Protein AF-A0A9D5RDG5-F1 (afdb_monomer)

Radius of gyration: 28.71 Å; Cα contacts (8 Å, |Δi|>4): 269; chains: 1; bounding box: 75×96×74 Å

pLDDT: mean 81.1, std 15.43, range [40.91, 96.88]

Foldseek 3Di:
DPPVVVVVVVVVVVVVVVVVVVVVVPPPPPPPPQQDKKKKKWFADPVRHIDIWIWDAAPPDPLETETADAPPDDQLRIWMDIDRPVCNLKQKKKDAPQGIDRISNVYDADACAQEAERRRWIWIFIAHNVRHTPDIGTYGYHNYPPSSNHDYDDDPPPDDDDDPDDDDDDDDDD

Nearest PDB structures (foldseek):
  3hy8-assembly1_A-2  TM=3.485E-01  e=1.217E+00  Homo sapiens
  3mpz-assembly1_B  TM=5.626E-01  e=3.758E+00  Mycolicibacterium smegmatis MC2 155
  1ci0-assembly1_B  TM=3.368E-01  e=1.956E+00  Saccharomyces cerevisiae
  2ia1-assembly1_A  TM=3.581E-01  e=5.365E+00  Halalkalibacterium halodurans
  7bb9-assembly1_A  TM=3.221E-01  e=6.041E+00  Staphylococcus lugdunensis

Structure (mmCIF, N/CA/C/O backbone):
data_AF-A0A9D5RDG5-F1
#
_entry.id   AF-A0A9D5RDG5-F1
#
loop_
_atom_site.group_PDB
_atom_site.id
_atom_site.type_symbol
_atom_site.label_atom_id
_atom_site.label_alt_id
_atom_site.label_comp_id
_atom_site.label_asym_id
_atom_site.label_entity_id
_atom_site.label_seq_id
_atom_site.pdbx_PDB_ins_code
_atom_site.Cartn_x
_atom_site.Cartn_y
_atom_site.Cartn_z
_atom_site.occupancy
_atom_site.B_iso_or_equiv
_atom_site.auth_seq_id
_atom_site.auth_comp_id
_atom_site.auth_asym_id
_atom_site.auth_atom_id
_atom_site.pdbx_PDB_model_num
ATOM 1 N N . MET A 1 1 ? 44.401 -58.368 -24.035 1.00 56.69 1 MET A N 1
ATOM 2 C CA . MET A 1 1 ? 42.974 -58.357 -23.647 1.00 56.69 1 MET A CA 1
ATOM 3 C C . MET A 1 1 ? 42.758 -57.203 -22.668 1.00 56.69 1 MET A C 1
ATOM 5 O O . MET A 1 1 ? 42.979 -57.417 -21.492 1.00 56.69 1 MET A O 1
ATOM 9 N N . ASN A 1 2 ? 42.512 -55.966 -23.146 1.00 58.84 2 ASN A N 1
ATOM 10 C CA . ASN A 1 2 ? 42.014 -54.855 -22.294 1.00 58.84 2 ASN A CA 1
ATOM 11 C C . ASN A 1 2 ? 41.693 -53.522 -23.008 1.00 58.84 2 ASN A C 1
ATOM 13 O O . ASN A 1 2 ? 41.041 -52.675 -22.411 1.00 58.84 2 ASN A O 1
ATOM 17 N N . GLN A 1 3 ? 42.086 -53.298 -24.270 1.00 55.91 3 GLN A N 1
ATOM 18 C CA . G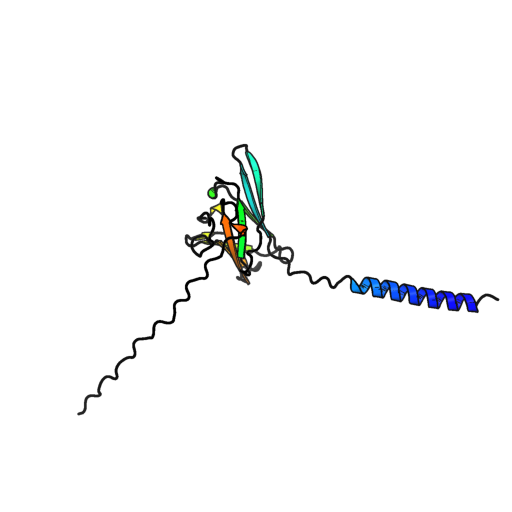LN A 1 3 ? 41.787 -52.012 -24.931 1.00 55.91 3 GLN A CA 1
ATOM 19 C C . GLN A 1 3 ? 40.322 -51.854 -25.370 1.00 55.91 3 GLN A C 1
ATOM 21 O O . GLN A 1 3 ? 39.776 -50.758 -25.281 1.00 55.91 3 GLN A O 1
ATOM 26 N N . LYS A 1 4 ? 39.665 -52.943 -25.791 1.00 62.00 4 LYS A N 1
ATOM 27 C CA . LYS A 1 4 ? 38.284 -52.899 -26.302 1.00 62.00 4 LYS A CA 1
ATOM 28 C C . LYS A 1 4 ? 37.266 -52.556 -25.205 1.00 62.00 4 LYS A C 1
ATOM 30 O O . LYS A 1 4 ? 36.460 -51.651 -25.385 1.00 62.00 4 LYS A O 1
ATOM 35 N N . HIS A 1 5 ? 37.403 -53.172 -24.028 1.00 59.25 5 HIS A N 1
ATOM 36 C CA . HIS A 1 5 ? 36.581 -52.841 -22.860 1.00 59.25 5 HIS A CA 1
ATOM 37 C C . HIS A 1 5 ? 36.779 -51.391 -22.408 1.00 59.25 5 HIS A C 1
ATOM 39 O O . HIS A 1 5 ? 35.815 -50.709 -22.079 1.00 59.25 5 HIS A O 1
ATOM 45 N N . HIS A 1 6 ? 38.006 -50.869 -22.470 1.00 62.38 6 HIS A N 1
ATOM 46 C CA . HIS A 1 6 ? 38.284 -49.490 -22.072 1.00 62.38 6 HIS A CA 1
ATOM 47 C C . HIS A 1 6 ? 37.595 -48.455 -22.982 1.00 62.38 6 HIS A C 1
ATOM 49 O O . HIS A 1 6 ? 37.216 -47.375 -22.529 1.00 62.38 6 HIS A O 1
ATOM 55 N N . GLN A 1 7 ? 37.397 -48.788 -24.260 1.00 70.12 7 GLN A N 1
ATOM 56 C CA . GLN A 1 7 ? 36.715 -47.925 -25.223 1.00 70.12 7 GLN A CA 1
ATOM 57 C C . GLN A 1 7 ? 35.185 -47.973 -25.070 1.00 70.12 7 GLN A C 1
ATOM 59 O O . GLN A 1 7 ? 34.526 -46.940 -25.191 1.00 70.12 7 GLN A O 1
ATOM 64 N N . GLU A 1 8 ? 34.629 -49.143 -24.748 1.00 72.81 8 GLU A N 1
ATOM 65 C CA . GLU A 1 8 ? 33.198 -49.321 -24.460 1.00 72.81 8 GLU A CA 1
ATOM 66 C C . GLU A 1 8 ? 32.790 -48.599 -23.167 1.00 72.81 8 GLU A C 1
ATOM 68 O O . GLU A 1 8 ? 31.807 -47.856 -23.173 1.00 72.81 8 GLU A O 1
ATOM 73 N N . TYR A 1 9 ? 33.604 -48.687 -22.107 1.00 72.81 9 TYR A N 1
ATOM 74 C CA . TYR A 1 9 ? 33.375 -47.955 -20.854 1.00 72.81 9 TYR A CA 1
ATOM 75 C C . TYR A 1 9 ? 33.375 -46.433 -21.044 1.00 72.81 9 TYR A C 1
ATOM 77 O O . TYR A 1 9 ? 32.523 -45.746 -20.487 1.00 72.81 9 TYR A O 1
ATOM 85 N N . ARG A 1 10 ? 34.282 -45.887 -21.866 1.00 76.62 10 ARG A N 1
ATOM 86 C CA . ARG A 1 10 ? 34.334 -44.437 -22.135 1.00 76.62 10 ARG A CA 1
ATOM 87 C C . ARG A 1 10 ? 33.104 -43.930 -22.885 1.00 76.62 10 ARG A C 1
ATOM 89 O O . ARG A 1 10 ? 32.642 -42.831 -22.602 1.00 76.62 10 ARG A O 1
ATOM 96 N N . ARG A 1 11 ? 32.557 -44.724 -23.813 1.00 75.62 11 ARG A N 1
ATOM 97 C CA . ARG A 1 11 ? 31.329 -44.368 -24.545 1.00 75.62 11 ARG A CA 1
ATOM 98 C C . ARG A 1 11 ? 30.105 -44.375 -23.636 1.00 75.62 11 ARG A C 1
ATOM 100 O O . ARG A 1 11 ? 29.302 -43.453 -23.706 1.00 75.62 11 ARG A O 1
ATOM 107 N N . LEU A 1 12 ? 30.003 -45.375 -22.761 1.00 78.00 12 LEU A N 1
ATOM 108 C CA . LEU A 1 12 ? 28.916 -45.484 -21.787 1.00 78.00 12 LEU A CA 1
ATOM 109 C C . LEU A 1 12 ? 28.966 -44.344 -20.761 1.00 78.00 12 LEU A C 1
ATOM 111 O O . LEU A 1 12 ? 27.940 -43.738 -20.471 1.00 78.00 12 LEU A O 1
ATOM 115 N N . LEU A 1 13 ? 30.165 -43.992 -20.289 1.00 75.88 13 LEU A N 1
ATOM 116 C CA . LEU A 1 13 ? 30.362 -42.884 -19.355 1.00 75.88 13 LEU A CA 1
ATOM 117 C C . LEU A 1 13 ? 30.047 -41.526 -19.999 1.00 75.88 13 LEU A C 1
ATOM 119 O O . LEU A 1 13 ? 29.386 -40.703 -19.378 1.00 75.88 13 LEU A O 1
ATOM 123 N N . ALA A 1 14 ? 30.449 -41.309 -21.256 1.00 78.69 14 ALA A N 1
ATOM 124 C CA . ALA A 1 14 ? 30.121 -40.087 -21.992 1.00 78.69 14 ALA A CA 1
ATOM 125 C C . ALA A 1 14 ? 28.613 -39.955 -22.263 1.00 78.69 14 ALA A C 1
ATOM 127 O O . ALA A 1 14 ? 28.060 -38.871 -22.103 1.00 78.69 14 ALA A O 1
ATOM 128 N N . ALA A 1 15 ? 27.936 -41.051 -22.620 1.00 79.25 15 ALA A N 1
ATOM 129 C CA . ALA A 1 15 ? 26.488 -41.059 -22.817 1.00 79.25 15 ALA A CA 1
ATOM 130 C C . ALA A 1 15 ? 25.730 -40.792 -21.506 1.00 79.25 15 ALA A C 1
ATOM 132 O O . ALA A 1 15 ? 24.760 -40.040 -21.497 1.00 79.25 15 ALA A O 1
ATOM 133 N N . MET A 1 16 ? 26.202 -41.355 -20.390 1.00 79.81 16 MET A N 1
ATOM 134 C CA . MET A 1 16 ? 25.615 -41.124 -19.071 1.00 79.81 16 MET A CA 1
ATOM 135 C C . MET A 1 16 ? 25.852 -39.683 -18.597 1.00 79.81 16 MET A C 1
ATOM 137 O O . MET A 1 16 ? 24.931 -39.055 -18.089 1.00 79.81 16 MET A O 1
ATOM 141 N N . LEU A 1 17 ? 27.041 -39.119 -18.838 1.00 78.81 17 LEU A N 1
ATOM 142 C CA . LEU A 1 17 ? 27.342 -37.722 -18.517 1.00 78.81 17 LEU A CA 1
ATOM 143 C C . LEU A 1 17 ? 26.509 -36.754 -19.370 1.00 78.81 17 LEU A C 1
ATOM 145 O O . LEU A 1 17 ? 25.994 -35.772 -18.848 1.00 78.81 17 LEU A O 1
ATOM 149 N N . ALA A 1 18 ? 26.311 -37.062 -20.656 1.00 77.69 18 ALA A N 1
ATOM 150 C CA . ALA A 1 18 ? 25.425 -36.300 -21.531 1.00 77.69 18 ALA A CA 1
ATOM 151 C C . ALA A 1 18 ? 23.961 -36.385 -21.074 1.00 77.69 18 ALA A C 1
ATOM 153 O O . ALA A 1 18 ? 23.283 -35.366 -21.060 1.00 77.69 18 ALA A O 1
ATOM 154 N N . ALA A 1 19 ? 23.490 -37.559 -20.642 1.00 70.25 19 ALA A N 1
ATOM 155 C CA . ALA A 1 19 ? 22.142 -37.733 -20.104 1.00 70.25 19 ALA A CA 1
ATOM 156 C C . ALA A 1 19 ? 21.939 -36.988 -18.772 1.00 70.25 19 ALA A C 1
ATOM 158 O O . ALA A 1 19 ? 20.901 -36.365 -18.580 1.00 70.25 19 ALA A O 1
ATOM 159 N N . VAL A 1 20 ? 22.939 -36.984 -17.882 1.00 70.19 20 VAL A N 1
ATOM 160 C CA . VAL A 1 20 ? 22.912 -36.197 -16.634 1.00 70.19 20 VAL A CA 1
ATOM 161 C C . VAL A 1 20 ? 22.916 -34.695 -16.932 1.00 70.19 20 VAL A C 1
ATOM 163 O O . VAL A 1 20 ? 22.133 -33.963 -16.335 1.00 70.19 20 VAL A O 1
ATOM 166 N N . MET A 1 21 ? 23.724 -34.235 -17.892 1.00 67.94 21 MET A N 1
ATOM 167 C CA . MET A 1 21 ? 23.718 -32.836 -18.341 1.00 67.94 21 MET A CA 1
ATOM 168 C C . MET A 1 21 ? 22.363 -32.440 -18.958 1.00 67.94 21 MET A C 1
ATOM 170 O O . MET A 1 21 ? 21.855 -31.357 -18.679 1.00 67.94 21 MET A O 1
ATOM 174 N N . LEU A 1 22 ? 21.736 -33.327 -19.740 1.00 62.66 22 LEU A N 1
ATOM 175 C CA . LEU A 1 22 ? 20.406 -33.106 -20.326 1.00 62.66 22 LEU A CA 1
ATOM 176 C C . LEU A 1 22 ? 19.303 -33.052 -19.262 1.00 62.66 22 LEU A C 1
ATOM 178 O O . LEU A 1 22 ? 18.418 -32.206 -19.346 1.00 62.66 22 LEU A O 1
ATOM 182 N N . LEU A 1 23 ? 19.387 -33.900 -18.234 1.00 57.88 23 LEU A N 1
ATOM 183 C CA . LEU A 1 23 ? 18.467 -33.875 -17.093 1.00 57.88 23 LEU A CA 1
ATOM 184 C C . LEU A 1 23 ? 18.637 -32.604 -16.245 1.00 57.88 23 LEU A C 1
ATOM 186 O O . LEU A 1 23 ? 17.643 -32.057 -15.778 1.00 57.88 23 LEU A O 1
ATOM 190 N N . PHE A 1 24 ? 19.861 -32.080 -16.112 1.00 55.16 24 PHE A N 1
ATOM 191 C CA . PHE A 1 24 ? 20.116 -30.793 -15.448 1.00 55.16 24 PHE A CA 1
ATOM 192 C C . PHE A 1 24 ? 19.662 -29.574 -16.264 1.00 55.16 24 PHE A C 1
ATOM 194 O O . PHE A 1 24 ? 19.377 -28.528 -15.689 1.00 55.16 24 PHE A O 1
ATOM 201 N N . SER A 1 25 ? 19.545 -29.701 -17.587 1.00 52.78 25 SER A N 1
ATOM 202 C CA . SER A 1 25 ? 19.112 -28.602 -18.465 1.00 52.78 25 SER A CA 1
ATOM 203 C C . SER A 1 25 ? 17.597 -28.349 -18.414 1.00 52.78 25 SER A C 1
ATOM 205 O O . SER A 1 25 ? 17.131 -27.327 -18.904 1.00 52.78 25 SER A O 1
ATOM 207 N N . CYS A 1 26 ? 16.816 -29.271 -17.838 1.00 45.66 26 CYS A N 1
ATOM 208 C CA . CYS A 1 26 ? 15.350 -29.216 -17.842 1.00 45.66 26 CYS A CA 1
ATOM 209 C C . CYS A 1 26 ? 14.745 -28.630 -16.547 1.00 45.66 26 CYS A C 1
ATOM 211 O O . CYS A 1 26 ? 13.531 -28.509 -16.440 1.00 45.66 26 CYS A O 1
ATOM 213 N N . ALA A 1 27 ? 15.572 -28.228 -15.573 1.00 48.94 27 ALA A N 1
ATOM 214 C CA . ALA A 1 27 ? 15.105 -27.616 -14.322 1.00 48.94 27 ALA A CA 1
ATOM 215 C C . ALA A 1 27 ? 14.978 -26.077 -14.376 1.00 48.94 27 ALA A C 1
ATOM 217 O O . ALA A 1 27 ? 14.457 -25.482 -13.441 1.00 48.94 27 ALA A O 1
ATOM 218 N N . ALA A 1 28 ? 15.420 -25.425 -15.457 1.00 46.69 28 ALA A N 1
ATOM 219 C CA . ALA A 1 28 ? 15.433 -23.961 -15.585 1.00 46.69 28 ALA A CA 1
ATOM 220 C C . ALA A 1 28 ? 14.224 -23.397 -16.360 1.00 46.69 28 ALA A C 1
ATOM 222 O O . ALA A 1 28 ? 14.334 -22.387 -17.045 1.00 46.69 28 ALA A O 1
ATOM 223 N N . ALA A 1 29 ? 13.080 -24.077 -16.290 1.00 42.41 29 ALA A N 1
ATOM 224 C CA . ALA A 1 29 ? 11.820 -23.6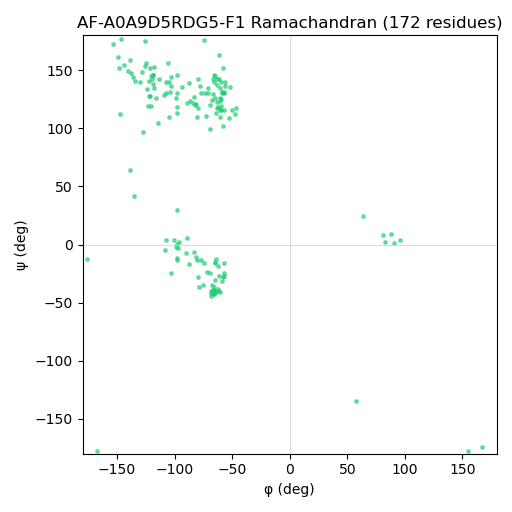01 -16.856 1.00 42.41 29 ALA A CA 1
ATOM 225 C C . ALA A 1 29 ? 10.664 -23.813 -15.867 1.00 42.41 29 ALA A C 1
ATOM 227 O O . ALA A 1 29 ? 9.572 -24.233 -16.238 1.00 42.41 29 ALA A O 1
ATOM 228 N N . LEU A 1 30 ? 10.899 -23.537 -14.582 1.00 42.34 30 LEU A N 1
ATOM 229 C CA . LEU A 1 30 ? 9.832 -22.931 -13.796 1.00 42.34 30 LEU A CA 1
ATOM 230 C C . LEU A 1 30 ? 9.765 -21.501 -14.310 1.00 42.34 30 LEU A C 1
ATOM 232 O O . LEU A 1 30 ? 10.730 -20.761 -14.152 1.00 42.34 30 LEU A O 1
ATOM 236 N N . ALA A 1 31 ? 8.688 -21.170 -15.018 1.00 42.72 31 ALA A N 1
ATOM 237 C CA . ALA A 1 31 ? 8.363 -19.789 -15.313 1.00 42.72 31 ALA A CA 1
ATOM 238 C C . ALA A 1 31 ? 8.491 -19.013 -13.995 1.00 42.72 31 ALA A C 1
ATOM 240 O O . ALA A 1 31 ? 7.762 -19.306 -13.047 1.00 42.72 31 ALA A O 1
ATOM 241 N N . GLU A 1 32 ? 9.479 -18.121 -13.907 1.00 40.91 32 GLU A N 1
ATOM 242 C CA . GLU A 1 32 ? 9.470 -17.069 -12.903 1.00 40.91 32 GLU A CA 1
ATOM 243 C C . GLU A 1 32 ? 8.171 -16.313 -13.156 1.00 40.91 32 GLU A C 1
ATOM 245 O O . GLU A 1 32 ? 8.045 -15.584 -14.139 1.00 40.91 32 GLU A O 1
ATOM 250 N N . ASP A 1 33 ? 7.169 -16.588 -12.323 1.00 48.84 33 ASP A N 1
ATOM 251 C CA . ASP A 1 33 ? 6.054 -15.677 -12.122 1.00 48.84 33 ASP A CA 1
ATOM 252 C C . ASP A 1 33 ? 6.703 -14.301 -11.930 1.00 48.84 33 ASP A C 1
ATOM 254 O O . ASP A 1 33 ? 7.579 -14.204 -11.056 1.00 48.84 33 ASP A O 1
ATOM 258 N N . PRO A 1 34 ? 6.449 -13.304 -12.805 1.00 54.16 34 PRO A N 1
ATOM 259 C CA . PRO A 1 34 ? 7.128 -12.019 -12.716 1.00 54.16 34 PRO A CA 1
ATOM 260 C C . PRO A 1 34 ? 6.999 -11.554 -11.276 1.00 54.16 34 PRO A C 1
ATOM 262 O O . PRO A 1 34 ? 5.882 -11.411 -10.785 1.00 54.16 34 PRO A O 1
ATOM 265 N N . ALA A 1 35 ? 8.136 -1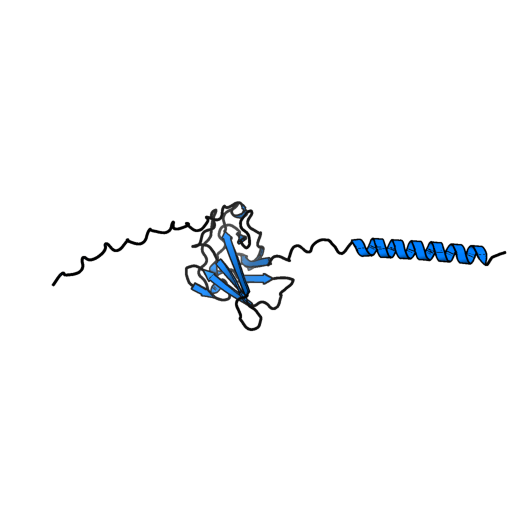1.439 -10.580 1.00 67.81 35 ALA A N 1
ATOM 266 C CA . ALA A 1 35 ? 8.140 -11.252 -9.138 1.00 67.81 35 ALA A CA 1
ATOM 267 C C . ALA A 1 35 ? 7.236 -10.063 -8.815 1.00 67.81 35 ALA A C 1
ATOM 269 O O . ALA A 1 35 ? 7.571 -8.943 -9.182 1.00 67.81 35 ALA A O 1
ATOM 270 N N . LEU A 1 36 ? 6.067 -10.303 -8.221 1.00 77.31 36 LEU A N 1
ATOM 271 C CA . LEU A 1 36 ? 5.126 -9.231 -7.918 1.00 77.31 36 LEU A CA 1
ATOM 272 C C . LEU A 1 36 ? 5.768 -8.298 -6.880 1.00 77.31 36 LEU A C 1
ATOM 274 O O . LEU A 1 36 ? 6.506 -8.785 -6.012 1.00 77.31 36 LEU A O 1
ATOM 278 N N . PRO A 1 37 ? 5.511 -6.980 -6.934 1.00 86.44 37 PRO A N 1
ATOM 279 C CA . PRO A 1 37 ? 5.968 -6.084 -5.884 1.00 86.44 37 PRO A CA 1
ATOM 280 C C . PRO A 1 37 ? 5.405 -6.552 -4.536 1.00 86.44 37 PRO A C 1
ATOM 282 O O . PRO A 1 37 ? 4.211 -6.816 -4.394 1.00 86.44 37 PRO A O 1
ATOM 285 N N . GLN A 1 38 ? 6.280 -6.670 -3.539 1.00 89.62 38 GLN A N 1
ATOM 286 C CA . GLN A 1 38 ? 5.893 -6.921 -2.157 1.00 89.62 38 GLN A CA 1
ATOM 287 C C . GLN A 1 38 ? 5.887 -5.597 -1.407 1.00 89.62 38 GLN A C 1
ATOM 289 O O . GLN A 1 38 ? 6.924 -4.949 -1.259 1.00 89.62 38 GLN A O 1
ATOM 294 N N . VAL A 1 39 ? 4.720 -5.205 -0.907 1.00 93.94 39 VAL A N 1
ATOM 295 C CA . VAL A 1 39 ? 4.575 -4.039 -0.040 1.00 93.94 39 VAL A CA 1
ATOM 296 C C . VAL A 1 39 ? 4.531 -4.517 1.403 1.00 93.94 39 VAL A C 1
ATOM 298 O O . VAL A 1 39 ? 3.726 -5.375 1.761 1.00 93.94 39 VAL A O 1
ATOM 301 N N . THR A 1 40 ? 5.397 -3.963 2.244 1.00 95.31 40 THR A N 1
ATOM 302 C CA . THR A 1 40 ? 5.394 -4.198 3.688 1.00 95.31 40 THR A CA 1
ATOM 303 C C . THR A 1 40 ? 5.095 -2.895 4.401 1.00 95.31 40 THR A C 1
ATOM 305 O O . THR A 1 40 ? 5.788 -1.895 4.206 1.00 95.31 40 THR A O 1
ATOM 308 N N . VAL A 1 41 ? 4.086 -2.924 5.262 1.00 95.88 41 VAL A N 1
ATOM 309 C CA . VAL A 1 41 ? 3.775 -1.842 6.191 1.00 95.88 41 VAL A CA 1
ATOM 310 C C . VAL A 1 41 ? 4.255 -2.248 7.575 1.00 95.88 41 VAL A C 1
ATOM 312 O O . VAL A 1 41 ? 4.060 -3.385 8.001 1.00 95.88 41 VAL A O 1
ATOM 315 N N . SER A 1 42 ? 4.888 -1.317 8.275 1.00 95.62 42 SER A N 1
ATOM 316 C CA . SER A 1 42 ? 5.400 -1.504 9.628 1.00 95.62 42 SER A CA 1
ATOM 317 C C . SER A 1 42 ? 4.915 -0.392 10.547 1.00 95.62 42 SER A C 1
ATOM 319 O O . SER A 1 42 ? 4.690 0.734 10.103 1.00 95.62 42 SER A O 1
ATOM 321 N N . TRP A 1 43 ? 4.736 -0.719 11.821 1.00 94.50 43 TRP A N 1
ATOM 322 C CA . TRP A 1 43 ? 4.347 0.230 12.860 1.00 94.50 43 TRP A CA 1
ATOM 323 C C . TRP A 1 43 ? 4.852 -0.242 14.220 1.00 94.50 43 TRP A C 1
ATOM 325 O O . TRP A 1 43 ? 5.362 -1.353 14.360 1.00 94.50 43 TRP A O 1
ATOM 335 N N . THR A 1 44 ? 4.693 0.603 15.230 1.00 93.12 44 THR A N 1
ATOM 336 C CA . THR A 1 44 ? 4.969 0.253 16.624 1.00 93.12 44 THR A CA 1
ATOM 337 C C . THR A 1 44 ? 3.643 0.164 17.368 1.00 93.12 44 THR A C 1
ATOM 339 O O . THR A 1 44 ? 2.825 1.078 17.273 1.00 93.12 44 THR A O 1
ATOM 342 N N . ASP A 1 45 ? 3.398 -0.934 18.081 1.00 89.62 45 ASP A N 1
ATOM 343 C CA . ASP A 1 45 ? 2.181 -1.084 18.882 1.00 89.62 45 ASP A CA 1
ATOM 344 C C . ASP A 1 45 ? 2.209 -0.235 20.170 1.00 89.62 45 ASP A C 1
ATOM 346 O O . ASP A 1 45 ? 3.196 0.428 20.498 1.00 89.62 45 ASP A O 1
ATOM 350 N N . GLY A 1 46 ? 1.103 -0.249 20.922 1.00 86.38 46 GLY A N 1
ATOM 351 C CA . GLY A 1 46 ? 0.973 0.516 22.167 1.00 86.38 46 GLY A CA 1
ATOM 352 C C . GLY A 1 46 ? 1.936 0.097 23.287 1.00 86.38 46 GLY A C 1
ATOM 353 O O . GLY A 1 46 ? 2.069 0.824 24.270 1.00 86.38 46 GLY A O 1
ATOM 354 N N . GLU A 1 47 ? 2.615 -1.044 23.151 1.00 91.44 47 GLU A N 1
ATOM 355 C CA . GLU A 1 47 ? 3.629 -1.536 24.088 1.00 91.44 47 GLU A CA 1
ATOM 356 C C . GLU A 1 47 ? 5.057 -1.188 23.637 1.00 91.44 47 GLU A C 1
ATOM 358 O O . GLU A 1 47 ? 6.018 -1.440 24.367 1.00 91.44 47 GLU A O 1
ATOM 363 N N . GLY A 1 48 ? 5.212 -0.565 22.464 1.00 89.94 48 GLY A N 1
ATOM 364 C CA . GLY A 1 48 ? 6.509 -0.209 21.901 1.00 89.94 48 GLY A CA 1
ATOM 365 C C . GLY A 1 48 ? 7.142 -1.312 21.050 1.00 89.94 48 GLY A C 1
ATOM 366 O O . GLY A 1 48 ? 8.307 -1.170 20.672 1.00 89.94 48 GLY A O 1
ATOM 367 N N . ASN A 1 49 ? 6.427 -2.400 20.741 1.00 92.94 49 ASN A N 1
ATOM 368 C CA . ASN A 1 49 ? 6.975 -3.483 19.929 1.00 92.94 49 ASN A CA 1
ATOM 369 C C . ASN A 1 49 ? 6.766 -3.209 18.431 1.00 92.94 49 ASN A C 1
ATOM 371 O O . ASN A 1 49 ? 5.688 -2.759 18.031 1.00 92.94 49 ASN A O 1
ATOM 375 N N . PRO A 1 50 ? 7.766 -3.507 17.584 1.00 94.19 50 PRO A N 1
ATOM 376 C CA . PRO A 1 50 ? 7.617 -3.389 16.143 1.00 94.19 50 PRO A CA 1
ATOM 377 C C . PRO A 1 50 ? 6.695 -4.487 15.605 1.00 94.19 50 PRO A C 1
ATOM 379 O O . PRO A 1 50 ? 6.851 -5.667 15.919 1.00 94.19 50 PRO A O 1
ATOM 382 N N . GLN A 1 51 ? 5.773 -4.084 14.743 1.00 95.81 51 GLN A N 1
ATOM 383 C CA . GLN A 1 51 ? 4.811 -4.928 14.050 1.00 95.81 51 GLN A CA 1
ATOM 384 C C . GLN A 1 51 ? 4.928 -4.708 12.539 1.00 95.81 51 GLN A C 1
ATOM 386 O O . GLN A 1 51 ? 5.406 -3.665 12.082 1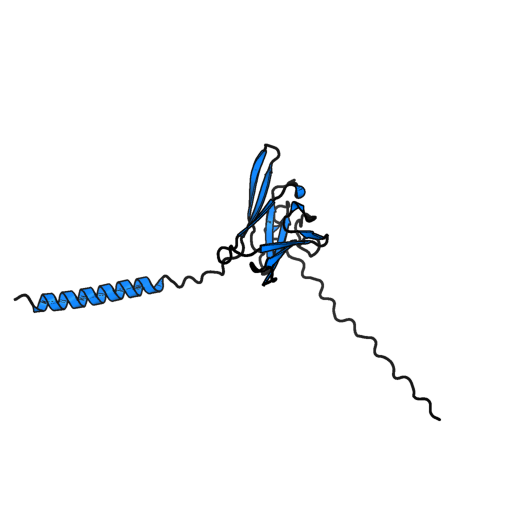.00 95.81 51 GLN A O 1
ATOM 391 N N . TYR A 1 52 ? 4.501 -5.698 11.758 1.00 94.88 52 TYR A N 1
ATOM 392 C CA . TYR A 1 52 ? 4.520 -5.627 10.302 1.00 94.88 52 TYR A CA 1
ATOM 393 C C . TYR A 1 52 ? 3.367 -6.412 9.677 1.00 94.88 52 TYR A C 1
ATOM 395 O O . TYR A 1 52 ? 2.895 -7.407 10.227 1.00 94.88 52 TYR A O 1
ATOM 403 N N . ALA A 1 53 ? 2.946 -5.968 8.499 1.00 94.00 53 ALA A N 1
ATOM 404 C CA . ALA A 1 53 ? 1.984 -6.636 7.637 1.00 94.00 53 ALA A CA 1
ATOM 405 C C . ALA A 1 53 ? 2.465 -6.552 6.185 1.00 94.00 53 ALA A C 1
ATOM 407 O O . ALA A 1 53 ? 3.113 -5.582 5.789 1.00 94.00 53 ALA A O 1
ATOM 408 N N . VAL A 1 54 ? 2.161 -7.580 5.398 1.00 92.62 54 VAL A N 1
ATOM 409 C CA . VAL A 1 54 ? 2.624 -7.718 4.012 1.00 92.62 54 VAL A CA 1
ATOM 410 C C . VAL A 1 54 ? 1.419 -7.763 3.082 1.00 92.62 54 VAL A C 1
ATOM 412 O O . VAL A 1 54 ? 0.372 -8.301 3.443 1.00 92.62 54 VAL A O 1
ATOM 415 N N . SER A 1 55 ? 1.572 -7.198 1.889 1.00 92.62 55 SER A N 1
ATOM 416 C CA . SER A 1 55 ? 0.539 -7.177 0.861 1.00 92.62 55 SER A CA 1
ATOM 417 C C . SER A 1 55 ? 0.205 -8.560 0.323 1.00 92.62 55 SER A C 1
ATOM 419 O O . SER A 1 55 ? 1.100 -9.348 0.014 1.00 92.62 55 SER A O 1
ATOM 421 N N . ALA A 1 56 ? -1.082 -8.795 0.098 1.00 89.56 56 ALA A N 1
ATOM 422 C CA . ALA A 1 56 ? -1.608 -9.906 -0.679 1.00 89.56 56 ALA A CA 1
ATOM 423 C C . ALA A 1 56 ? -2.274 -9.376 -1.963 1.00 89.56 56 ALA A C 1
ATOM 425 O O . ALA A 1 56 ? -2.914 -8.324 -1.918 1.00 89.56 56 ALA A O 1
ATOM 426 N N . PRO A 1 57 ? -2.142 -10.069 -3.107 1.00 88.31 57 PRO A N 1
ATOM 427 C CA . PRO A 1 57 ? -2.836 -9.681 -4.332 1.00 88.31 57 PRO A CA 1
ATOM 428 C C . PRO A 1 57 ? -4.354 -9.823 -4.167 1.00 88.31 57 PRO A C 1
ATOM 430 O O . PRO A 1 57 ? -4.829 -10.747 -3.503 1.00 88.31 57 PRO A O 1
ATOM 433 N N . VAL A 1 58 ? -5.118 -8.938 -4.807 1.00 86.31 58 VAL A N 1
ATOM 434 C CA . VAL A 1 58 ? -6.583 -9.023 -4.813 1.00 86.31 58 VAL A CA 1
ATOM 435 C C . VAL A 1 58 ? -7.051 -10.001 -5.889 1.00 86.31 58 VAL A C 1
ATOM 437 O O . VAL A 1 58 ? -6.707 -9.883 -7.066 1.00 86.31 58 VAL A O 1
ATOM 440 N N . ALA A 1 59 ? -7.876 -10.972 -5.500 1.00 81.69 59 ALA A N 1
ATOM 441 C CA . ALA A 1 59 ? -8.439 -11.928 -6.443 1.00 81.69 59 ALA A CA 1
ATOM 442 C C . ALA A 1 59 ? -9.346 -11.222 -7.468 1.00 81.69 59 ALA A C 1
ATOM 444 O O . ALA A 1 59 ? -10.327 -10.578 -7.105 1.00 81.69 59 ALA A O 1
ATOM 445 N N . GLY A 1 60 ? -9.036 -11.372 -8.758 1.00 80.62 60 GLY A N 1
ATOM 446 C CA . GLY A 1 60 ? -9.838 -10.811 -9.852 1.00 80.62 60 GLY A CA 1
ATOM 447 C C . GLY A 1 60 ? -9.565 -9.340 -10.188 1.00 80.62 60 GLY A C 1
ATOM 448 O O . GLY A 1 60 ? -10.207 -8.827 -11.101 1.00 80.62 60 GLY A O 1
ATOM 449 N N . ALA A 1 61 ? -8.612 -8.684 -9.516 1.00 82.94 61 ALA A N 1
ATOM 450 C CA . ALA A 1 61 ? -8.179 -7.319 -9.820 1.00 82.94 61 ALA A CA 1
ATOM 451 C C . ALA A 1 61 ? -6.651 -7.273 -9.986 1.00 82.94 61 ALA A C 1
ATOM 453 O O . ALA A 1 61 ? -5.898 -7.221 -9.013 1.00 82.94 61 ALA A O 1
ATOM 454 N N . GLU A 1 62 ? -6.188 -7.331 -11.237 1.00 85.69 62 GLU A N 1
ATOM 455 C CA . GLU A 1 62 ? -4.761 -7.260 -11.564 1.00 85.69 62 GLU A CA 1
ATOM 456 C C . GLU A 1 62 ? -4.160 -5.920 -11.115 1.00 85.69 62 GLU A C 1
ATOM 458 O O . GLU A 1 62 ? -4.815 -4.879 -11.171 1.00 85.69 62 GLU A O 1
ATOM 463 N N . GLY A 1 63 ? -2.922 -5.952 -10.616 1.00 88.38 63 GLY A N 1
ATOM 464 C CA . GLY A 1 63 ? -2.252 -4.751 -10.112 1.00 88.38 63 GLY A CA 1
ATOM 465 C C . GLY A 1 63 ? -2.938 -4.130 -8.892 1.00 88.38 63 GLY A C 1
ATOM 466 O O . GLY A 1 63 ? -2.796 -2.933 -8.667 1.00 88.38 63 GLY A O 1
ATOM 467 N N . SER A 1 64 ? -3.699 -4.907 -8.118 1.00 90.94 64 SER A N 1
ATOM 468 C CA . SER A 1 64 ? -4.324 -4.453 -6.874 1.00 90.94 64 SER A CA 1
ATOM 469 C C . SER A 1 64 ? -3.889 -5.323 -5.701 1.00 90.94 64 SER A C 1
ATOM 471 O O . SER A 1 64 ? -3.813 -6.550 -5.818 1.00 90.94 64 SER A O 1
ATOM 473 N N . TYR A 1 65 ? -3.658 -4.696 -4.547 1.00 92.44 65 TYR A N 1
ATOM 474 C CA . TYR A 1 65 ? -3.161 -5.364 -3.346 1.00 92.44 65 TYR A CA 1
ATOM 475 C C . TYR A 1 65 ? -3.898 -4.928 -2.076 1.00 92.44 65 TYR A C 1
ATOM 477 O O . TYR A 1 65 ? -4.216 -3.752 -1.905 1.00 92.44 65 TYR A O 1
ATOM 485 N N . TRP A 1 66 ? -4.095 -5.873 -1.157 1.00 92.94 66 TRP A N 1
ATOM 486 C CA . TRP A 1 66 ? -4.613 -5.655 0.194 1.00 92.94 66 TRP A CA 1
ATOM 487 C C . TRP A 1 66 ? -3.508 -5.806 1.235 1.00 92.94 66 TRP A C 1
ATOM 489 O O . TRP A 1 66 ? -2.721 -6.749 1.173 1.00 92.94 66 TRP A O 1
ATOM 499 N N . ILE A 1 67 ? -3.500 -4.939 2.247 1.00 94.12 67 ILE A N 1
ATOM 500 C CA . ILE A 1 67 ? -2.807 -5.187 3.515 1.00 94.12 67 ILE A CA 1
ATOM 501 C C . ILE A 1 67 ? -3.841 -5.143 4.634 1.00 94.12 67 ILE A C 1
ATOM 503 O O . ILE A 1 67 ? -4.478 -4.115 4.876 1.00 94.12 67 ILE A O 1
ATOM 507 N N . LEU A 1 68 ? -3.972 -6.271 5.329 1.00 94.25 68 LEU A N 1
ATOM 508 C CA . LEU A 1 68 ? -4.800 -6.388 6.519 1.00 94.25 68 LEU A CA 1
ATOM 509 C C . LEU A 1 68 ? -3.972 -6.041 7.761 1.00 94.25 68 LEU A C 1
ATOM 511 O O . LEU A 1 68 ? -2.954 -6.673 8.049 1.00 94.25 68 LEU A O 1
ATOM 515 N N . LEU A 1 69 ? -4.433 -5.042 8.501 1.00 94.00 69 LEU A N 1
ATOM 516 C CA . LEU A 1 69 ? -3.861 -4.566 9.752 1.00 94.00 69 LEU A CA 1
ATOM 517 C C . LEU A 1 69 ? -4.744 -5.011 10.931 1.00 94.00 69 LEU A C 1
ATOM 519 O O . LEU A 1 69 ? -5.943 -5.243 10.760 1.00 94.00 69 LEU A O 1
ATOM 523 N N . PRO A 1 70 ? -4.194 -5.118 12.151 1.00 92.56 70 PRO A N 1
ATOM 524 C CA . PRO A 1 70 ? -5.010 -5.334 13.339 1.00 92.56 70 PRO A CA 1
ATOM 525 C C . PRO A 1 70 ? -6.058 -4.233 13.555 1.00 92.56 70 PRO A C 1
ATOM 527 O O . PRO A 1 70 ? -5.863 -3.070 13.199 1.00 92.56 70 PRO A O 1
ATOM 530 N N . ALA A 1 71 ? -7.169 -4.600 14.196 1.00 90.56 71 ALA A N 1
ATOM 531 C CA . ALA A 1 71 ? -8.209 -3.652 14.579 1.00 90.56 71 ALA A CA 1
ATOM 532 C C . ALA A 1 71 ? -7.642 -2.536 15.474 1.00 90.56 71 ALA A C 1
ATOM 534 O O . ALA A 1 71 ? -6.975 -2.810 16.472 1.00 90.56 71 ALA A O 1
ATOM 535 N N . GLY A 1 72 ? -7.947 -1.281 15.135 1.00 86.94 72 GLY A N 1
ATOM 536 C CA . GLY A 1 72 ? -7.511 -0.113 15.905 1.00 86.94 72 GLY A CA 1
ATOM 537 C C . GLY A 1 72 ? -6.079 0.353 15.630 1.00 86.94 72 GLY A C 1
ATOM 538 O O . GLY A 1 72 ? -5.602 1.232 16.345 1.00 86.94 72 GLY A O 1
ATOM 539 N N . THR A 1 73 ? -5.398 -0.195 14.618 1.00 92.06 73 THR A N 1
ATOM 540 C CA . THR A 1 73 ? -4.118 0.352 14.149 1.00 92.06 73 THR A CA 1
ATOM 541 C C . THR A 1 73 ? -4.282 1.803 13.694 1.00 92.06 73 THR A C 1
ATOM 543 O O . THR A 1 73 ? -5.167 2.119 12.900 1.00 92.06 73 THR A O 1
ATOM 546 N N . ASP A 1 74 ? -3.409 2.683 14.184 1.00 90.62 74 ASP A N 1
ATOM 547 C CA . ASP A 1 74 ? -3.347 4.083 13.768 1.00 90.62 74 ASP A CA 1
ATOM 548 C C . ASP A 1 74 ? -2.597 4.209 12.438 1.00 90.62 74 ASP A C 1
ATOM 550 O O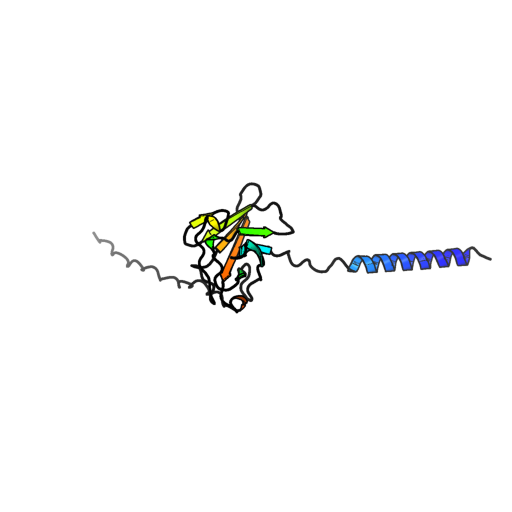 . ASP A 1 74 ? -1.407 3.902 12.343 1.00 90.62 74 ASP A O 1
ATOM 554 N N . PHE A 1 75 ? -3.299 4.680 11.409 1.00 91.25 75 PHE A N 1
ATOM 555 C CA . PHE A 1 75 ? -2.752 4.794 10.059 1.00 91.25 75 PHE A CA 1
ATOM 556 C C . PHE A 1 75 ? -1.681 5.882 9.951 1.00 91.25 75 PHE A C 1
ATOM 558 O O . PHE A 1 75 ? -0.798 5.793 9.100 1.00 91.25 75 PHE A O 1
ATOM 565 N N . SER A 1 76 ? -1.708 6.877 10.840 1.00 89.00 76 SER A N 1
ATOM 566 C CA . SER A 1 76 ? -0.716 7.955 10.861 1.00 89.00 76 SER A CA 1
ATOM 567 C C . SER A 1 76 ? 0.649 7.516 11.406 1.00 89.00 76 SER A C 1
ATOM 569 O O . SER A 1 76 ? 1.648 8.198 11.183 1.00 89.00 76 SER A O 1
ATOM 571 N N . ALA A 1 77 ? 0.705 6.366 12.086 1.00 88.94 77 ALA A N 1
ATOM 572 C CA . ALA A 1 77 ? 1.925 5.787 12.647 1.00 88.94 77 ALA A CA 1
ATOM 573 C C . ALA A 1 77 ? 2.575 4.729 11.735 1.00 88.94 77 ALA A C 1
ATOM 575 O O . ALA A 1 77 ? 3.566 4.103 12.121 1.00 88.94 77 ALA A O 1
ATOM 576 N N . LEU A 1 78 ? 2.008 4.498 10.549 1.00 94.38 78 LEU A N 1
ATOM 577 C CA . LEU A 1 78 ? 2.496 3.505 9.603 1.00 94.38 78 LEU A CA 1
ATOM 578 C C . LEU A 1 78 ? 3.694 4.037 8.814 1.00 94.38 78 LEU A C 1
ATOM 580 O O . LEU A 1 78 ? 3.713 5.184 8.374 1.00 94.38 78 LEU A O 1
ATOM 584 N N . SER A 1 79 ? 4.654 3.157 8.553 1.00 93.31 79 SER A N 1
ATOM 585 C CA . SER A 1 79 ? 5.692 3.353 7.542 1.00 93.31 79 SER A CA 1
ATOM 586 C C . SER A 1 79 ? 5.620 2.228 6.520 1.00 93.31 79 SER A C 1
ATOM 588 O O . SER A 1 79 ? 5.301 1.087 6.867 1.00 93.31 79 SER A O 1
ATOM 590 N N . MET A 1 80 ? 5.912 2.539 5.261 1.00 94.62 80 MET A N 1
ATOM 591 C CA . MET A 1 80 ? 5.810 1.590 4.160 1.00 94.62 80 MET A CA 1
ATOM 592 C C . MET A 1 80 ? 7.151 1.383 3.471 1.00 94.62 80 MET A C 1
ATOM 594 O O . MET A 1 80 ? 7.922 2.311 3.253 1.00 94.62 80 MET A O 1
ATOM 598 N N . SER A 1 81 ? 7.389 0.141 3.075 1.00 93.00 81 SER A N 1
ATOM 599 C CA . SER A 1 81 ? 8.500 -0.254 2.224 1.00 93.00 81 SER A CA 1
ATOM 600 C C . SER A 1 81 ? 7.971 -1.104 1.078 1.00 93.00 81 SER A C 1
ATOM 602 O O . SER A 1 81 ? 7.070 -1.923 1.261 1.00 93.00 81 SER A O 1
ATOM 604 N N . ILE A 1 82 ? 8.518 -0.890 -0.111 1.00 92.69 82 ILE A N 1
ATOM 605 C CA . ILE A 1 82 ? 8.144 -1.622 -1.316 1.00 92.69 82 ILE A CA 1
ATOM 606 C C . ILE A 1 82 ? 9.403 -2.302 -1.827 1.00 92.69 82 ILE A C 1
ATOM 608 O O . ILE A 1 82 ? 10.442 -1.661 -1.989 1.00 92.69 82 ILE A O 1
ATOM 612 N N . TYR A 1 83 ? 9.312 -3.605 -2.059 1.00 87.12 83 TYR A N 1
ATOM 613 C CA . TYR A 1 83 ? 10.395 -4.397 -2.609 1.00 87.12 83 TYR A CA 1
ATOM 614 C C . TYR A 1 83 ? 9.930 -5.098 -3.877 1.00 87.12 83 TYR A C 1
ATOM 616 O O . TYR A 1 83 ? 9.023 -5.930 -3.853 1.00 87.12 83 TYR A O 1
ATOM 624 N N . TRP A 1 84 ? 10.596 -4.785 -4.983 1.00 88.12 84 TRP A N 1
ATOM 625 C CA . TRP A 1 84 ? 10.420 -5.477 -6.248 1.00 88.12 84 TRP A CA 1
ATOM 626 C C . TRP A 1 84 ? 11.728 -6.187 -6.579 1.00 88.12 84 TRP A C 1
ATOM 628 O O . TRP A 1 84 ? 12.711 -5.549 -6.940 1.00 88.12 84 TRP A O 1
ATOM 638 N N . GLY A 1 85 ? 11.772 -7.512 -6.410 1.00 81.62 85 GLY A N 1
ATOM 639 C CA . GLY A 1 85 ? 13.033 -8.266 -6.443 1.00 81.62 85 GLY A CA 1
ATOM 640 C C . GLY A 1 85 ? 13.843 -8.128 -7.735 1.00 81.62 85 GLY A C 1
ATOM 641 O O . GLY A 1 85 ? 15.068 -8.204 -7.697 1.00 81.62 85 GLY A O 1
ATOM 642 N N . ILE A 1 86 ? 13.165 -7.878 -8.857 1.00 82.69 86 ILE A N 1
ATOM 643 C CA . ILE A 1 86 ? 13.784 -7.659 -10.170 1.00 82.69 86 ILE A CA 1
ATOM 644 C C . ILE A 1 86 ? 14.167 -6.194 -10.434 1.00 82.69 86 ILE A C 1
ATOM 646 O O . ILE A 1 86 ? 14.987 -5.951 -11.313 1.00 82.69 86 ILE A O 1
ATOM 650 N N . HIS A 1 87 ? 13.618 -5.251 -9.661 1.00 86.06 87 HIS A N 1
ATOM 651 C CA . HIS A 1 87 ? 13.815 -3.808 -9.821 1.00 86.06 87 HIS A CA 1
ATOM 652 C C . HIS A 1 87 ? 13.995 -3.092 -8.469 1.00 86.06 87 HIS A C 1
ATOM 654 O O . HIS A 1 87 ? 13.160 -2.274 -8.066 1.00 86.06 87 HIS A O 1
ATOM 660 N N . PRO A 1 88 ? 15.075 -3.391 -7.722 1.00 87.31 88 PRO A N 1
ATOM 661 C CA . PRO A 1 88 ? 15.376 -2.701 -6.467 1.00 87.31 88 PRO A CA 1
ATOM 662 C C . PRO A 1 88 ? 15.702 -1.208 -6.652 1.00 87.31 88 PRO A C 1
ATOM 664 O O . PRO A 1 88 ? 15.725 -0.467 -5.674 1.00 87.31 88 PRO A O 1
ATOM 667 N N . GLU A 1 89 ? 15.993 -0.772 -7.877 1.00 91.19 89 GLU A N 1
ATOM 668 C CA . GLU A 1 89 ? 16.343 0.603 -8.231 1.00 91.19 89 GLU A CA 1
ATOM 669 C C . GLU A 1 89 ? 15.144 1.543 -8.401 1.00 91.19 89 GLU A C 1
ATOM 671 O O . GLU A 1 89 ? 15.341 2.754 -8.512 1.00 91.19 89 GLU A O 1
ATOM 676 N N . TYR A 1 90 ? 13.919 1.013 -8.444 1.00 93.19 90 TYR A N 1
ATOM 677 C CA . TYR A 1 90 ? 12.728 1.833 -8.644 1.00 93.19 90 TYR A CA 1
ATOM 678 C C . TYR A 1 90 ? 12.460 2.765 -7.465 1.00 93.19 90 TYR A C 1
ATOM 680 O O . TYR A 1 90 ? 12.632 2.415 -6.296 1.00 93.19 90 TYR A O 1
ATOM 688 N N . ILE A 1 91 ? 11.995 3.964 -7.804 1.00 93.44 91 ILE A N 1
ATOM 689 C CA . ILE A 1 91 ? 11.553 4.986 -6.856 1.00 93.44 91 ILE A CA 1
ATOM 690 C C . ILE A 1 91 ? 10.027 4.988 -6.854 1.00 93.44 91 ILE A C 1
ATOM 692 O O . ILE A 1 91 ? 9.413 4.803 -7.901 1.00 93.44 91 ILE A O 1
ATOM 696 N N . TYR A 1 92 ? 9.407 5.215 -5.699 1.00 95.25 92 TYR A N 1
ATOM 697 C CA . TYR A 1 92 ? 7.956 5.131 -5.555 1.00 95.25 92 TYR A CA 1
ATOM 698 C C . TYR A 1 92 ? 7.357 6.466 -5.124 1.00 95.25 92 TYR A C 1
ATOM 700 O O . TYR A 1 92 ? 7.886 7.143 -4.239 1.00 95.25 92 TYR A O 1
ATOM 708 N N . THR A 1 93 ? 6.231 6.817 -5.734 1.00 96.62 93 THR A N 1
ATOM 709 C CA . THR A 1 93 ? 5.347 7.893 -5.286 1.00 96.62 93 THR A CA 1
ATOM 710 C C . THR A 1 93 ? 3.981 7.314 -4.951 1.00 96.62 93 THR A C 1
ATOM 712 O O . THR A 1 93 ? 3.533 6.324 -5.532 1.00 96.62 93 THR A O 1
ATOM 715 N N . LEU A 1 94 ? 3.347 7.903 -3.948 1.00 96.75 94 LEU A N 1
ATOM 716 C CA . LEU A 1 94 ? 2.083 7.481 -3.374 1.00 96.75 94 LEU A CA 1
ATOM 717 C C . LEU A 1 94 ? 1.077 8.599 -3.584 1.00 96.75 94 LEU A C 1
ATOM 719 O O . LEU A 1 94 ? 1.378 9.756 -3.299 1.00 96.75 94 LEU A O 1
ATOM 723 N N . ALA A 1 95 ? -0.123 8.252 -4.017 1.00 96.69 95 ALA A N 1
ATOM 724 C CA . ALA A 1 95 ? -1.205 9.202 -4.198 1.00 96.69 95 ALA A CA 1
ATOM 725 C C . ALA A 1 95 ? -2.503 8.655 -3.608 1.00 96.69 95 ALA A C 1
ATOM 727 O O . ALA A 1 95 ? -2.815 7.474 -3.749 1.00 96.69 95 ALA A O 1
ATOM 728 N N . THR A 1 96 ? -3.280 9.527 -2.977 1.00 94.19 96 THR A N 1
ATOM 729 C CA . THR A 1 96 ? -4.684 9.280 -2.627 1.00 94.19 96 THR A CA 1
ATOM 730 C C . THR A 1 96 ? -5.538 10.411 -3.183 1.00 94.19 96 THR A C 1
ATOM 732 O O . THR A 1 96 ? -5.017 11.411 -3.678 1.00 94.19 96 THR A O 1
ATOM 735 N N . ALA A 1 97 ? -6.862 10.316 -3.052 1.00 88.38 97 ALA A N 1
ATOM 736 C CA . ALA A 1 97 ? -7.765 11.404 -3.444 1.00 88.38 97 ALA A CA 1
ATOM 737 C C . ALA A 1 97 ? -7.468 12.748 -2.735 1.00 88.38 97 ALA A C 1
ATOM 739 O O . ALA A 1 97 ? -7.950 13.796 -3.157 1.00 88.38 97 ALA A O 1
ATOM 740 N N . SER A 1 98 ? -6.692 12.724 -1.647 1.00 87.31 98 SER A N 1
ATOM 741 C CA . SER A 1 98 ? -6.372 13.896 -0.826 1.00 87.31 98 SER A CA 1
ATOM 742 C C . SER A 1 98 ? -5.022 14.554 -1.133 1.00 87.31 98 SER A C 1
ATOM 744 O O . SER A 1 98 ? -4.781 15.666 -0.662 1.00 87.31 98 SER A O 1
ATOM 746 N N . GLY A 1 99 ? -4.137 13.890 -1.885 1.00 91.19 99 GLY A N 1
ATOM 747 C CA . GLY A 1 99 ? -2.790 14.391 -2.157 1.00 91.19 99 GLY A CA 1
ATOM 748 C C . GLY A 1 99 ? -1.773 13.300 -2.490 1.00 91.19 99 GLY A C 1
ATOM 749 O O . GLY A 1 99 ? -2.101 12.117 -2.551 1.00 91.19 99 GLY A O 1
ATOM 750 N N . GLU A 1 100 ? -0.526 13.726 -2.686 1.00 95.38 100 GLU A N 1
ATOM 751 C CA . GLU A 1 100 ? 0.600 12.881 -3.093 1.00 95.38 100 GLU A CA 1
ATOM 752 C C . GLU A 1 100 ? 1.782 13.007 -2.120 1.00 95.38 100 GLU A C 1
ATOM 754 O O . GLU A 1 100 ? 1.963 14.039 -1.469 1.00 95.38 100 GLU A O 1
ATOM 759 N N . GLY A 1 101 ? 2.610 11.966 -2.042 1.00 92.94 101 GLY A N 1
ATOM 760 C CA . GLY A 1 101 ? 3.811 11.907 -1.211 1.00 92.94 101 GLY A CA 1
ATOM 761 C C . GLY A 1 101 ? 4.705 10.719 -1.570 1.00 92.94 101 GLY A C 1
ATOM 762 O O . GLY A 1 101 ? 4.417 9.961 -2.488 1.00 92.94 101 GLY A O 1
ATOM 763 N N . THR A 1 102 ? 5.809 10.537 -0.853 1.00 90.75 102 THR A N 1
ATOM 764 C CA . THR A 1 102 ? 6.716 9.381 -1.016 1.00 90.75 102 THR A CA 1
ATOM 765 C C . THR A 1 102 ? 6.639 8.397 0.151 1.00 90.75 102 THR A C 1
ATOM 767 O O . THR A 1 102 ? 7.293 7.361 0.127 1.00 90.75 102 THR A O 1
ATOM 770 N N . ASP A 1 103 ? 5.874 8.729 1.191 1.00 89.06 103 ASP A N 1
ATOM 771 C CA . ASP A 1 103 ? 5.679 7.921 2.396 1.00 89.06 103 ASP A CA 1
ATOM 772 C C . ASP A 1 103 ? 4.232 8.067 2.898 1.00 89.06 103 ASP A C 1
ATOM 774 O O . ASP A 1 103 ? 3.581 9.082 2.633 1.00 89.06 103 ASP A O 1
ATOM 778 N N . LEU A 1 104 ? 3.727 7.064 3.626 1.00 91.38 104 LEU A N 1
ATOM 779 C CA . LEU A 1 104 ? 2.356 7.065 4.153 1.00 91.38 104 LEU A CA 1
ATOM 780 C C . LEU A 1 104 ? 2.078 8.257 5.077 1.00 91.38 104 LEU A C 1
ATOM 782 O O . LEU A 1 104 ? 0.967 8.774 5.075 1.00 91.38 104 LEU A O 1
ATOM 786 N N . SER A 1 105 ? 3.082 8.745 5.809 1.00 89.00 105 SER A N 1
ATOM 787 C CA . SER A 1 105 ? 2.950 9.911 6.695 1.00 89.00 105 SER A CA 1
ATOM 788 C C . SER A 1 105 ? 2.656 11.231 5.966 1.00 89.00 105 SER A C 1
ATOM 790 O O . SER A 1 105 ? 2.267 12.212 6.601 1.00 89.00 105 SER A O 1
ATOM 792 N N . GLN A 1 106 ? 2.847 11.279 4.644 1.00 90.31 106 GLN A N 1
ATOM 793 C CA . GLN A 1 106 ? 2.665 12.482 3.825 1.00 90.31 106 GLN A CA 1
ATOM 794 C C . GLN A 1 106 ? 1.302 12.542 3.127 1.00 90.31 106 GLN A C 1
ATOM 796 O O . GLN A 1 106 ? 0.931 13.595 2.610 1.00 90.31 106 GLN A O 1
ATOM 801 N N . ILE A 1 107 ? 0.550 11.441 3.125 1.00 93.44 107 ILE A N 1
ATOM 802 C CA . ILE A 1 107 ? -0.761 11.326 2.482 1.00 93.44 107 ILE A CA 1
ATOM 803 C C . ILE A 1 107 ? -1.837 11.025 3.526 1.00 93.44 107 ILE A C 1
ATOM 805 O O . ILE A 1 107 ? -1.560 10.432 4.566 1.00 93.44 107 ILE A O 1
ATOM 809 N N . GLN A 1 108 ? -3.086 11.422 3.269 1.00 92.31 108 GLN A N 1
ATOM 810 C CA . GLN A 1 108 ? -4.193 10.955 4.104 1.00 92.31 108 GLN A CA 1
ATOM 811 C C . GLN A 1 108 ? -4.646 9.594 3.593 1.00 92.31 108 GLN A C 1
ATOM 813 O O . GLN A 1 108 ? -5.039 9.456 2.430 1.00 92.31 108 GLN A O 1
ATOM 818 N N . VAL A 1 109 ? -4.595 8.605 4.480 1.00 92.75 109 VAL A N 1
ATOM 819 C CA . VAL A 1 109 ? -5.041 7.242 4.212 1.00 92.75 109 VAL A CA 1
ATOM 820 C C . VAL A 1 109 ? -6.343 6.981 4.960 1.00 92.75 109 VAL A C 1
ATOM 822 O O . VAL A 1 109 ? -6.435 7.224 6.162 1.00 92.75 109 VAL A O 1
ATOM 825 N N . SER A 1 110 ? -7.338 6.452 4.252 1.00 92.69 110 SER A N 1
ATOM 826 C CA . SER A 1 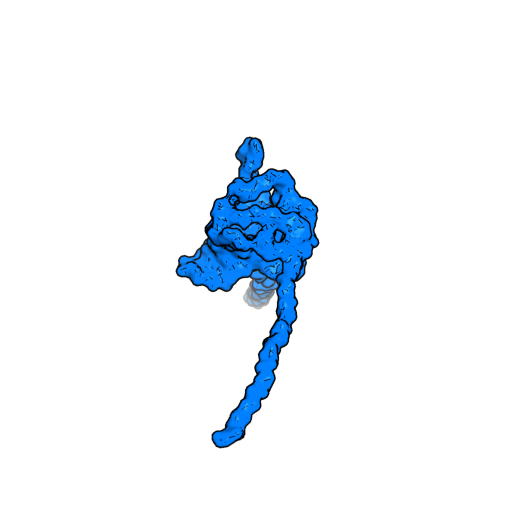110 ? -8.574 5.937 4.842 1.00 92.69 110 SER A CA 1
ATOM 827 C C . SER A 1 110 ? -8.498 4.422 4.995 1.00 92.69 110 SER A C 1
ATOM 829 O O . SER A 1 110 ? -7.955 3.744 4.127 1.00 92.69 110 SER A O 1
ATOM 831 N N . ASP A 1 111 ? -9.113 3.885 6.051 1.00 93.38 111 ASP A N 1
ATOM 832 C CA . ASP A 1 111 ? -9.437 2.456 6.112 1.00 93.38 111 ASP A CA 1
ATOM 833 C C . ASP A 1 111 ? -10.387 2.124 4.956 1.00 93.38 111 ASP A C 1
ATOM 835 O O . ASP A 1 111 ? -11.418 2.783 4.779 1.00 93.38 111 ASP A O 1
ATOM 839 N N . ALA A 1 112 ? -10.015 1.136 4.145 1.00 92.38 112 ALA A N 1
ATOM 840 C CA . ALA A 1 112 ? -10.825 0.682 3.026 1.00 92.38 112 ALA A CA 1
ATOM 841 C C . ALA A 1 112 ? -11.951 -0.281 3.450 1.00 92.38 112 ALA A C 1
ATOM 843 O O . ALA A 1 112 ? -12.902 -0.506 2.707 1.00 92.38 112 ALA A O 1
ATOM 844 N N . GLY A 1 113 ? -11.900 -0.803 4.674 1.00 89.12 113 GLY A N 1
ATOM 845 C CA . GLY A 1 113 ? -12.907 -1.702 5.219 1.00 89.12 113 GLY A CA 1
ATOM 846 C C . GLY A 1 113 ? -13.093 -2.956 4.367 1.00 89.12 113 GLY A C 1
ATOM 847 O O . GLY A 1 113 ? -12.135 -3.591 3.940 1.00 89.12 113 GLY A O 1
ATOM 848 N N . SER A 1 114 ? -14.351 -3.307 4.116 1.00 84.81 114 SER A N 1
ATOM 849 C CA . SER A 1 114 ? -14.732 -4.466 3.308 1.00 84.81 114 SER A CA 1
ATOM 850 C C . SER A 1 114 ? -14.881 -4.176 1.811 1.00 84.81 114 SER A C 1
ATOM 852 O O . SER A 1 114 ? -15.361 -5.052 1.095 1.00 84.81 114 SER A O 1
ATOM 854 N N . GLU A 1 115 ? -14.559 -2.967 1.336 1.00 85.19 115 GLU A N 1
ATOM 855 C CA . GLU A 1 115 ? -14.773 -2.556 -0.060 1.00 85.19 115 GLU A CA 1
ATOM 856 C C . GLU A 1 115 ? -13.687 -1.576 -0.531 1.00 85.19 115 GLU A C 1
ATOM 858 O O . GLU A 1 115 ? -13.629 -0.421 -0.104 1.00 85.19 115 GLU A O 1
ATOM 863 N N . GLY A 1 116 ? -12.845 -2.011 -1.470 1.00 85.88 116 GLY A N 1
ATOM 864 C CA . GLY A 1 116 ? -11.886 -1.121 -2.127 1.00 85.88 116 GLY A CA 1
ATOM 865 C C . GLY A 1 116 ? -12.578 -0.259 -3.187 1.00 85.88 116 GLY A C 1
ATOM 866 O O . G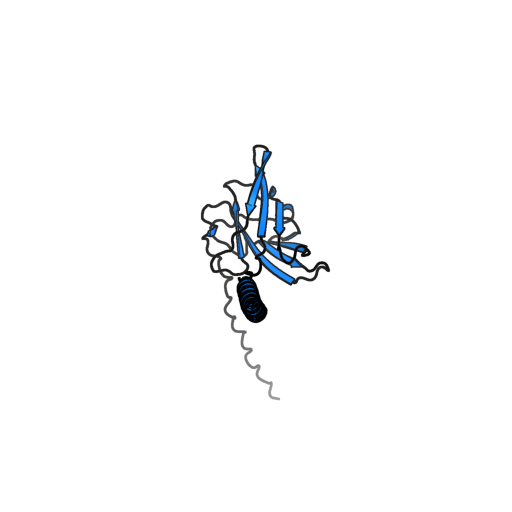LY A 1 116 ? -13.307 -0.776 -4.032 1.00 85.88 116 GLY A O 1
ATOM 867 N N . ASN A 1 117 ? -12.355 1.054 -3.157 1.00 88.69 117 ASN A N 1
ATOM 868 C CA . ASN A 1 117 ? -12.866 2.025 -4.126 1.00 88.69 117 ASN A CA 1
ATOM 869 C C . ASN A 1 117 ? -11.857 3.169 -4.333 1.00 88.69 117 ASN A C 1
ATOM 871 O O . ASN A 1 117 ? -10.809 3.216 -3.697 1.00 88.69 117 ASN A O 1
ATOM 875 N N . GLU A 1 118 ? -12.148 4.107 -5.228 1.00 86.88 118 GLU A N 1
ATOM 876 C CA . GLU A 1 118 ? -11.212 5.190 -5.562 1.00 86.88 118 GLU A CA 1
ATOM 877 C C . GLU A 1 118 ? -10.859 6.110 -4.381 1.00 86.88 118 GLU A C 1
ATOM 879 O O . GLU A 1 118 ? -9.770 6.679 -4.350 1.00 86.88 118 GLU A O 1
ATOM 884 N N . TRP A 1 119 ? -11.742 6.240 -3.389 1.00 87.62 119 TRP A N 1
ATOM 885 C CA . TRP A 1 119 ? -11.558 7.145 -2.250 1.00 87.62 119 TRP A CA 1
ATOM 886 C C . TRP A 1 119 ? -10.625 6.584 -1.180 1.00 87.62 119 TRP A C 1
ATOM 888 O O . TRP A 1 119 ? -9.992 7.349 -0.453 1.00 87.62 119 TRP A O 1
ATOM 898 N N . ASN A 1 120 ? -10.550 5.257 -1.074 1.00 91.75 120 ASN A N 1
ATOM 899 C CA . ASN A 1 120 ? -9.681 4.551 -0.131 1.00 91.75 120 ASN A CA 1
ATOM 900 C C . ASN A 1 120 ? -8.481 3.865 -0.814 1.00 91.75 120 ASN A C 1
ATOM 902 O O . ASN A 1 120 ? -7.679 3.210 -0.148 1.00 91.75 120 ASN A O 1
ATOM 906 N N . ARG A 1 121 ? -8.339 4.056 -2.131 1.00 94.44 121 ARG A N 1
ATOM 907 C CA . ARG A 1 121 ? -7.209 3.602 -2.941 1.00 94.44 121 ARG A CA 1
ATOM 908 C C . ARG A 1 121 ? -5.973 4.456 -2.668 1.00 94.44 121 ARG A C 1
ATOM 910 O O . ARG A 1 121 ? -6.015 5.683 -2.766 1.00 94.44 121 ARG A O 1
ATOM 917 N N . ILE A 1 122 ? -4.855 3.786 -2.412 1.00 96.44 122 ILE A N 1
ATOM 918 C CA . ILE A 1 122 ? -3.518 4.362 -2.533 1.00 96.44 122 ILE A CA 1
ATOM 919 C C . ILE A 1 122 ? -2.975 3.930 -3.894 1.00 96.44 122 ILE A C 1
ATOM 921 O O . ILE A 1 122 ? -2.735 2.746 -4.126 1.00 96.44 122 ILE A O 1
ATOM 925 N N . THR A 1 123 ? -2.787 4.875 -4.805 1.00 96.88 123 THR A N 1
ATOM 926 C CA . THR A 1 123 ? -2.088 4.617 -6.064 1.00 96.88 123 THR A CA 1
ATOM 927 C C . THR A 1 123 ? -0.594 4.676 -5.798 1.00 96.88 123 THR A C 1
ATOM 929 O O . THR A 1 123 ? -0.079 5.696 -5.342 1.00 96.88 123 THR A O 1
ATOM 932 N N . VAL A 1 124 ? 0.101 3.582 -6.085 1.00 96.69 124 VAL A N 1
ATOM 933 C CA . VAL A 1 124 ? 1.554 3.493 -5.981 1.00 96.69 124 VAL A CA 1
ATOM 934 C C . VAL A 1 124 ? 2.130 3.534 -7.385 1.00 96.69 124 VAL A C 1
ATOM 936 O O . VAL A 1 124 ? 1.971 2.583 -8.148 1.00 96.69 124 VAL A O 1
ATOM 939 N N . THR A 1 125 ? 2.797 4.628 -7.727 1.00 96.19 125 THR A N 1
ATOM 940 C CA . THR A 1 125 ? 3.478 4.794 -9.014 1.00 96.19 125 THR A CA 1
ATOM 941 C C . THR A 1 125 ? 4.954 4.481 -8.828 1.00 96.19 125 THR A C 1
ATOM 943 O O . THR A 1 125 ? 5.590 4.995 -7.907 1.00 96.19 125 THR A O 1
ATOM 946 N N . TYR A 1 126 ? 5.507 3.634 -9.692 1.00 94.69 126 TYR A N 1
ATOM 947 C CA . TYR A 1 126 ? 6.931 3.320 -9.702 1.00 94.69 126 TYR A CA 1
ATOM 948 C C . TYR A 1 126 ? 7.621 4.018 -10.872 1.00 94.69 126 TYR A C 1
ATOM 950 O O . TYR A 1 126 ? 7.090 4.118 -11.982 1.00 94.69 126 T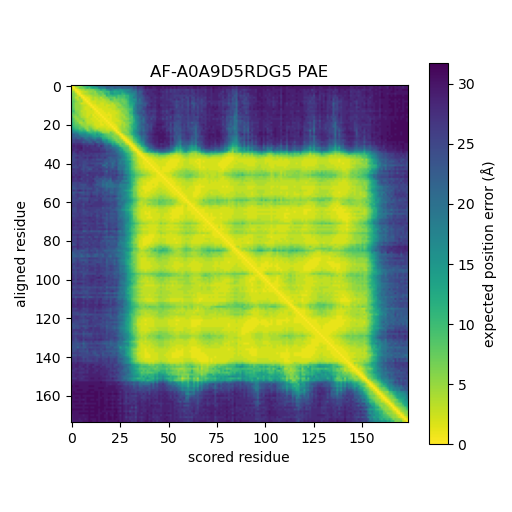YR A O 1
ATOM 958 N N . HIS A 1 127 ? 8.816 4.522 -10.595 1.00 94.94 127 HIS A N 1
ATOM 959 C CA . HIS A 1 127 ? 9.601 5.354 -11.488 1.00 94.94 127 HIS A CA 1
ATOM 960 C C . HIS A 1 127 ? 10.959 4.716 -11.766 1.00 94.94 127 HIS A C 1
ATOM 962 O O . HIS A 1 127 ? 11.520 4.024 -10.910 1.00 94.94 127 HIS A O 1
ATOM 968 N N . SER A 1 128 ? 11.518 5.014 -12.938 1.00 94.38 128 SER A N 1
ATOM 969 C CA . SER A 1 128 ? 12.923 4.737 -13.220 1.00 94.38 128 SER A CA 1
ATOM 970 C C . SER A 1 128 ? 13.834 5.512 -12.249 1.00 94.38 128 SER A C 1
ATOM 972 O O . SER A 1 128 ? 13.394 6.495 -11.640 1.00 94.38 128 SER A O 1
ATOM 974 N N . PRO A 1 129 ? 15.119 5.139 -12.117 1.00 92.88 129 PRO A N 1
ATOM 975 C CA . PRO A 1 129 ? 16.086 5.908 -11.326 1.00 92.88 129 PRO A CA 1
ATOM 976 C C . PRO A 1 129 ? 16.228 7.374 -11.769 1.00 92.88 129 PRO A C 1
ATOM 978 O O . PRO A 1 129 ? 16.612 8.235 -10.979 1.00 92.88 129 PRO A O 1
ATOM 981 N N . GLU A 1 130 ? 15.910 7.670 -13.031 1.00 95.38 130 GLU A N 1
ATOM 982 C CA . GLU A 1 130 ? 15.890 9.013 -13.617 1.00 95.38 130 GLU A CA 1
ATOM 983 C C . GLU A 1 130 ? 14.585 9.782 -13.333 1.00 95.38 130 GLU A C 1
ATOM 985 O O . GLU A 1 130 ? 14.500 10.973 -13.637 1.00 95.38 130 GLU A O 1
ATOM 990 N N . GLY A 1 131 ? 13.585 9.129 -12.730 1.00 92.06 131 GLY A N 1
ATOM 991 C CA . GLY A 1 131 ? 12.309 9.717 -12.314 1.00 92.06 131 GLY A CA 1
ATOM 992 C C . GLY A 1 131 ? 11.155 9.551 -13.308 1.00 92.06 131 GLY A C 1
ATOM 993 O O . GLY A 1 131 ? 10.062 10.061 -13.054 1.00 92.06 131 GLY A O 1
ATOM 994 N N . GLU A 1 132 ? 11.348 8.841 -14.422 1.00 94.50 132 GLU A N 1
ATOM 995 C CA . GLU A 1 132 ? 10.285 8.612 -15.408 1.00 94.50 132 GLU A CA 1
ATOM 996 C C . GLU A 1 132 ? 9.229 7.642 -14.853 1.00 94.50 132 GLU A C 1
ATOM 998 O O . GLU A 1 132 ? 9.609 6.581 -14.359 1.00 94.50 132 GLU A O 1
ATOM 1003 N N . PRO A 1 133 ? 7.921 7.956 -14.914 1.00 94.06 133 PRO A N 1
ATOM 1004 C CA . PRO A 1 133 ? 6.883 7.026 -14.479 1.00 94.06 133 PRO A CA 1
ATOM 1005 C C . PRO A 1 133 ? 6.821 5.810 -15.413 1.00 94.06 133 PRO A C 1
ATOM 1007 O O . PRO A 1 133 ? 6.635 5.954 -16.620 1.00 94.06 133 PRO A O 1
ATOM 1010 N N . LEU A 1 134 ? 6.946 4.610 -14.846 1.00 93.81 134 LEU A N 1
ATOM 1011 C CA . LEU A 1 134 ? 6.949 3.345 -15.592 1.00 93.81 134 LEU A CA 1
ATOM 1012 C C . LEU A 1 134 ? 5.618 2.591 -15.481 1.00 93.81 134 LEU A C 1
ATOM 1014 O O . LEU A 1 134 ? 5.284 1.789 -16.352 1.00 93.81 134 LEU A O 1
ATOM 1018 N N . GLY A 1 135 ? 4.857 2.844 -14.418 1.00 92.56 135 GLY A N 1
ATOM 1019 C CA . GLY A 1 135 ? 3.528 2.283 -14.209 1.00 92.56 135 GLY A CA 1
ATOM 1020 C C . GLY A 1 135 ? 3.042 2.492 -12.781 1.00 92.56 135 GLY A C 1
ATOM 1021 O O . GLY A 1 135 ? 3.688 3.174 -11.982 1.00 92.56 135 GLY A O 1
ATOM 1022 N N . SER A 1 136 ? 1.892 1.905 -12.460 1.00 94.62 136 SER A N 1
ATOM 1023 C CA . SER A 1 136 ? 1.301 2.000 -11.131 1.00 94.62 136 SER A CA 1
ATOM 1024 C C . SER A 1 136 ? 0.490 0.764 -10.758 1.00 94.62 136 SER A C 1
ATOM 1026 O O . SER A 1 136 ? 0.104 -0.034 -11.612 1.00 94.62 136 SER A O 1
ATOM 1028 N N . PHE A 1 137 ? 0.247 0.609 -9.460 1.00 94.06 137 PHE A N 1
ATOM 1029 C CA . PHE A 1 137 ? -0.655 -0.390 -8.898 1.00 94.06 137 PHE A CA 1
ATOM 1030 C C . PHE A 1 137 ? -1.486 0.219 -7.761 1.00 94.06 137 PHE A C 1
ATOM 1032 O O . PHE A 1 137 ? -1.123 1.245 -7.182 1.00 94.06 137 PHE A O 1
ATOM 1039 N N . ALA A 1 138 ? -2.616 -0.407 -7.446 1.00 94.94 138 ALA A N 1
ATOM 1040 C CA . ALA A 1 138 ? -3.501 -0.002 -6.363 1.00 94.94 138 ALA A CA 1
ATOM 1041 C C . ALA A 1 138 ? -3.167 -0.758 -5.070 1.00 94.94 138 ALA A C 1
ATOM 1043 O O . ALA A 1 138 ? -2.986 -1.977 -5.069 1.00 94.94 138 ALA A O 1
ATOM 1044 N N . LEU A 1 139 ? -3.128 -0.038 -3.954 1.00 95.56 139 LEU A N 1
ATOM 1045 C CA . LEU A 1 139 ? -2.956 -0.586 -2.617 1.00 95.56 139 LEU A CA 1
ATOM 1046 C C . LEU A 1 139 ? -4.118 -0.143 -1.725 1.00 95.56 139 LEU A C 1
ATOM 1048 O O . LEU A 1 139 ? -4.471 1.035 -1.684 1.00 95.56 139 LEU A O 1
ATOM 1052 N N . TYR A 1 140 ? -4.671 -1.092 -0.979 1.00 94.69 140 TYR A N 1
ATOM 1053 C CA . TYR A 1 140 ? -5.747 -0.870 -0.024 1.00 94.69 140 TYR A CA 1
ATOM 1054 C C . TYR A 1 140 ? -5.309 -1.339 1.366 1.00 94.69 140 TYR A C 1
ATOM 1056 O O . TYR A 1 140 ? -4.843 -2.468 1.540 1.00 94.69 140 TYR A O 1
ATOM 1064 N N . LEU A 1 141 ? -5.454 -0.464 2.364 1.00 95.38 141 LEU A N 1
ATOM 1065 C CA . LEU A 1 141 ? -5.185 -0.776 3.768 1.00 95.38 141 LEU A CA 1
ATOM 1066 C C . LEU A 1 141 ? -6.514 -0.957 4.500 1.00 95.38 141 LEU A C 1
ATOM 1068 O O . LEU A 1 141 ? -7.390 -0.097 4.397 1.00 95.38 141 LEU A O 1
ATOM 1072 N N . SER A 1 142 ? -6.668 -2.039 5.266 1.00 95.00 142 SER A N 1
ATOM 1073 C CA . SER A 1 142 ? -7.847 -2.195 6.120 1.00 95.00 142 SER A CA 1
ATOM 1074 C C . SER A 1 142 ? -7.553 -2.799 7.479 1.00 95.00 142 SER A C 1
ATOM 1076 O O . SER A 1 142 ? -6.650 -3.616 7.621 1.00 95.00 142 SER A O 1
ATOM 1078 N N . THR A 1 143 ? -8.351 -2.413 8.478 1.00 94.25 143 THR A N 1
ATOM 1079 C CA . THR A 1 143 ? -8.388 -3.059 9.796 1.00 94.25 143 THR A CA 1
ATOM 1080 C C . THR A 1 143 ? -9.536 -4.065 9.958 1.00 94.25 143 THR A C 1
ATOM 1082 O O . THR A 1 143 ? -9.666 -4.702 11.008 1.00 94.25 143 THR A O 1
ATOM 1085 N N . GLN A 1 144 ? -10.388 -4.228 8.937 1.00 90.12 144 GLN A N 1
ATOM 1086 C CA . GLN A 1 144 ? -11.536 -5.133 8.981 1.00 90.12 144 GLN A CA 1
ATOM 1087 C C . GLN A 1 144 ? -11.149 -6.552 8.571 1.00 90.12 144 GLN A C 1
ATOM 1089 O O . GLN A 1 144 ? -10.663 -6.800 7.472 1.00 90.12 144 GLN A O 1
ATOM 1094 N N . THR A 1 145 ? -11.419 -7.519 9.447 1.00 81.56 145 THR A N 1
ATOM 1095 C CA . THR A 1 145 ? -11.205 -8.939 9.145 1.00 81.56 145 THR A CA 1
ATOM 1096 C C . THR A 1 145 ? -12.016 -9.369 7.920 1.00 81.56 145 THR A C 1
ATOM 1098 O O . THR A 1 145 ? -13.222 -9.133 7.869 1.00 81.56 145 THR A O 1
ATOM 1101 N N . GLY A 1 146 ? -11.373 -10.048 6.967 1.00 73.69 146 GLY A N 1
ATOM 1102 C CA . GLY A 1 146 ? -12.009 -10.518 5.737 1.00 73.69 146 GLY A CA 1
ATOM 1103 C C . GLY A 1 146 ? -11.941 -9.527 4.573 1.00 73.69 146 GLY A C 1
ATOM 1104 O O . GLY A 1 146 ? -12.452 -9.856 3.501 1.00 73.69 146 GLY A O 1
ATOM 1105 N N . ALA A 1 147 ? -11.303 -8.362 4.749 1.00 73.50 147 ALA A N 1
ATOM 1106 C CA . ALA A 1 147 ? -11.051 -7.389 3.684 1.00 73.50 147 ALA A CA 1
ATOM 1107 C C . ALA A 1 147 ? -10.267 -7.985 2.501 1.00 73.50 147 ALA A C 1
ATOM 1109 O O . ALA A 1 147 ? -10.458 -7.580 1.364 1.00 73.50 147 ALA A O 1
ATOM 1110 N N . GLU A 1 148 ? -9.455 -9.018 2.719 1.00 66.94 148 GLU A N 1
ATOM 1111 C CA . GLU A 1 148 ? -8.756 -9.738 1.652 1.00 66.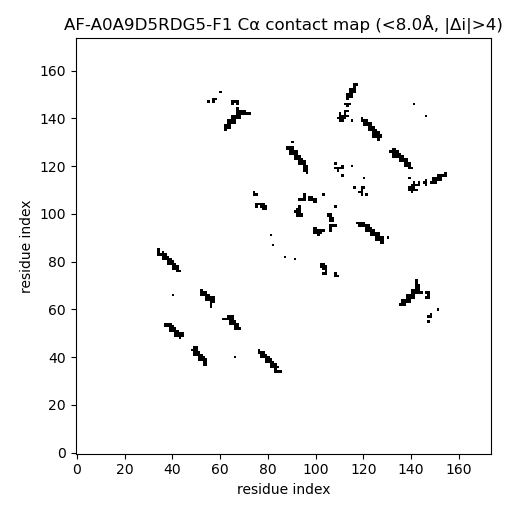94 148 GLU A CA 1
ATOM 1112 C C . GLU A 1 148 ? -9.697 -10.439 0.649 1.00 66.94 148 GLU A C 1
ATOM 1114 O O . GLU A 1 148 ? -9.284 -10.759 -0.463 1.00 66.94 148 GLU A O 1
ATOM 1119 N N . ASN A 1 149 ? -10.965 -10.651 1.025 1.00 70.06 149 ASN A N 1
ATOM 1120 C CA . ASN A 1 149 ? -12.017 -11.190 0.157 1.00 70.06 149 ASN A CA 1
ATOM 1121 C C . ASN A 1 149 ? -12.952 -10.096 -0.392 1.00 70.06 149 ASN A C 1
ATOM 1123 O O . ASN A 1 149 ? -13.955 -10.415 -1.036 1.00 70.06 149 ASN A O 1
ATOM 1127 N N . ALA A 1 150 ? -12.670 -8.825 -0.096 1.00 68.81 150 ALA A N 1
ATOM 1128 C CA . ALA A 1 150 ? -13.459 -7.692 -0.548 1.00 68.81 150 ALA A CA 1
ATOM 1129 C C . ALA A 1 150 ? -13.438 -7.569 -2.072 1.00 68.81 150 ALA A C 1
ATOM 1131 O O . ALA A 1 150 ? -12.407 -7.753 -2.723 1.00 68.81 150 ALA A O 1
ATOM 1132 N N . VAL A 1 151 ? -14.583 -7.187 -2.632 1.00 70.94 151 VAL A N 1
ATOM 1133 C CA . VAL A 1 151 ? -14.692 -6.821 -4.044 1.00 70.94 151 VAL A CA 1
ATOM 1134 C C . VAL A 1 151 ? -14.138 -5.406 -4.211 1.00 70.94 151 VAL A C 1
ATOM 1136 O O . VAL A 1 151 ? -14.436 -4.522 -3.407 1.00 70.94 151 VAL A O 1
ATOM 1139 N N . ILE A 1 152 ? -13.341 -5.182 -5.254 1.00 75.12 152 ILE A N 1
ATOM 1140 C CA . ILE A 1 152 ? -12.990 -3.825 -5.679 1.00 75.12 152 ILE A CA 1
ATOM 1141 C C . ILE A 1 152 ? -14.142 -3.313 -6.533 1.00 75.12 152 ILE A C 1
ATOM 1143 O O . ILE A 1 152 ? -14.489 -3.930 -7.544 1.00 75.12 152 ILE A O 1
ATOM 1147 N N . ALA A 1 153 ? -14.763 -2.215 -6.112 1.00 67.50 153 ALA A N 1
ATOM 1148 C CA . ALA A 1 153 ? -15.781 -1.563 -6.916 1.00 67.50 153 ALA A CA 1
ATOM 1149 C C . ALA A 1 153 ? -15.122 -1.067 -8.211 1.00 67.50 153 ALA A C 1
ATOM 1151 O O . ALA A 1 153 ? -14.203 -0.249 -8.166 1.00 67.50 153 ALA A O 1
ATOM 1152 N N . ALA A 1 154 ? -15.559 -1.595 -9.356 1.00 56.50 154 ALA A N 1
ATOM 1153 C CA . ALA A 1 154 ? -15.137 -1.077 -10.651 1.00 56.50 154 ALA A CA 1
ATOM 1154 C C . ALA A 1 154 ? -15.556 0.396 -10.761 1.00 56.50 154 ALA A C 1
ATOM 1156 O O . ALA A 1 154 ? -16.656 0.752 -10.324 1.00 56.50 154 ALA A O 1
ATOM 1157 N N . GLU A 1 155 ? -14.687 1.234 -11.332 1.00 53.88 155 GLU A N 1
ATOM 1158 C CA . GLU A 1 155 ? -15.007 2.638 -11.605 1.00 53.88 155 GLU A CA 1
ATOM 1159 C C . GLU A 1 155 ? -16.340 2.697 -12.382 1.00 53.88 155 GLU A C 1
ATOM 1161 O O . GLU A 1 155 ? -16.559 1.874 -13.286 1.00 53.88 155 GLU A O 1
ATOM 1166 N N . PRO A 1 156 ? -17.275 3.601 -12.031 1.00 48.00 156 PRO A N 1
ATOM 1167 C CA . PRO A 1 156 ? -18.513 3.736 -12.779 1.00 48.00 156 PRO A CA 1
ATOM 1168 C C . PRO A 1 156 ? -18.161 4.094 -14.222 1.00 48.00 156 PRO A C 1
ATOM 1170 O O . PRO A 1 156 ? -17.593 5.145 -14.501 1.00 48.00 156 PRO A O 1
ATOM 1173 N N . THR A 1 157 ? -18.483 3.201 -15.155 1.00 43.94 157 THR A N 1
ATOM 1174 C CA . THR A 1 157 ? -18.358 3.493 -16.580 1.00 43.94 157 THR A CA 1
ATOM 1175 C C . THR A 1 157 ? -19.421 4.537 -16.901 1.00 43.94 157 THR A C 1
ATOM 1177 O O . THR A 1 157 ? -20.598 4.195 -17.014 1.00 43.94 157 THR A O 1
ATOM 1180 N N . GLU A 1 158 ? -19.051 5.817 -16.972 1.00 45.00 158 GLU A N 1
ATOM 1181 C CA . GLU A 1 158 ? -19.956 6.828 -17.512 1.00 45.00 158 GLU A CA 1
ATOM 1182 C C . GLU A 1 158 ? -20.269 6.428 -18.960 1.00 45.00 158 GLU A C 1
ATOM 1184 O O . GLU A 1 158 ? -19.394 6.443 -19.829 1.00 45.00 158 GLU A O 1
ATOM 1189 N N . GLU A 1 159 ? -21.502 5.988 -19.227 1.00 51.50 159 GLU A N 1
ATOM 1190 C CA . GLU A 1 159 ? -21.966 5.834 -20.604 1.00 51.50 159 GLU A CA 1
ATOM 1191 C C . GLU A 1 159 ? -21.810 7.190 -21.310 1.00 51.50 159 GLU A C 1
ATOM 1193 O O . GLU A 1 159 ? -22.149 8.224 -20.722 1.00 51.50 159 GLU A O 1
ATOM 1198 N N . PRO A 1 160 ? -21.299 7.230 -22.556 1.00 55.47 160 PRO A N 1
ATOM 1199 C CA . PRO A 1 160 ? -21.114 8.486 -23.263 1.00 55.47 160 PRO A CA 1
ATOM 1200 C C . PRO A 1 160 ? -22.458 9.211 -23.362 1.00 55.47 160 PRO A C 1
ATOM 1202 O O . PRO A 1 160 ? -23.395 8.733 -24.004 1.00 55.47 160 PRO A O 1
ATOM 1205 N N . THR A 1 161 ? -22.551 10.374 -22.715 1.00 62.00 161 THR A N 1
ATOM 1206 C CA . THR A 1 161 ? -23.690 11.277 -22.886 1.00 62.00 161 THR A CA 1
ATOM 1207 C C . THR A 1 161 ? -23.722 11.683 -24.362 1.00 62.00 161 THR A C 1
ATOM 1209 O O . THR A 1 161 ? -22.708 12.180 -24.855 1.00 62.00 161 THR A O 1
ATOM 1212 N N . PRO A 1 162 ? -24.826 11.462 -25.102 1.00 64.19 162 PRO A N 1
ATOM 1213 C CA . PRO A 1 162 ? -24.893 11.882 -26.494 1.00 64.19 162 PRO A CA 1
ATOM 1214 C C . PRO A 1 162 ? -24.708 13.400 -26.566 1.00 64.19 162 PRO A C 1
ATOM 1216 O O . PRO A 1 162 ? -25.426 14.146 -25.896 1.00 64.19 162 PRO A O 1
ATOM 1219 N N . GLU A 1 163 ? -23.734 13.853 -27.358 1.00 64.50 163 GLU A N 1
ATOM 1220 C CA . GLU A 1 163 ? -23.531 15.279 -27.609 1.00 64.50 163 GLU A CA 1
ATOM 1221 C C . GLU A 1 163 ? -24.823 15.897 -28.174 1.00 64.50 163 GLU A C 1
ATOM 1223 O O . GLU A 1 163 ? -25.499 15.272 -29.005 1.00 64.50 163 GLU A O 1
ATOM 1228 N N . PRO A 1 164 ? -25.198 17.115 -27.745 1.00 63.03 164 PRO A N 1
ATOM 1229 C CA . PRO A 1 164 ? -26.343 17.804 -28.314 1.00 63.03 164 PRO A CA 1
ATOM 1230 C C . PRO A 1 164 ? -26.093 18.030 -29.808 1.00 63.03 164 PRO A C 1
ATOM 1232 O O . PRO A 1 164 ? -25.173 18.739 -30.203 1.00 63.03 164 PRO A O 1
ATOM 1235 N N . THR A 1 165 ? -26.916 17.402 -30.648 1.00 71.56 165 THR A N 1
ATOM 1236 C CA . THR A 1 165 ? -26.914 17.646 -32.092 1.00 71.56 165 THR A CA 1
ATOM 1237 C C . THR A 1 165 ? -27.340 19.092 -32.323 1.00 71.56 165 THR A C 1
ATOM 1239 O O . THR A 1 165 ? -28.483 19.444 -32.032 1.00 71.56 165 THR A O 1
ATOM 1242 N N . GLU A 1 166 ? -26.432 19.937 -32.813 1.00 67.38 166 GLU A N 1
ATOM 1243 C CA . GLU A 1 166 ? -26.785 21.290 -33.241 1.00 67.38 166 GLU A CA 1
ATOM 1244 C C . GLU A 1 166 ? -27.829 21.202 -34.370 1.00 67.38 166 GLU A C 1
ATOM 1246 O O . GLU A 1 166 ? -27.587 20.590 -35.414 1.00 67.38 166 GLU A O 1
ATOM 1251 N N . GLU A 1 167 ? -29.020 21.772 -34.158 1.00 74.31 167 GLU A N 1
ATOM 1252 C CA . GLU A 1 167 ? -30.015 21.925 -35.223 1.00 74.31 167 GLU A CA 1
ATOM 1253 C C . GLU A 1 167 ? -29.455 22.849 -36.319 1.00 74.31 167 GLU A C 1
ATOM 1255 O O . GLU A 1 167 ? -28.864 23.889 -36.007 1.00 74.31 167 GLU A O 1
ATOM 1260 N N . PRO A 1 168 ? -29.644 22.525 -37.613 1.00 70.25 168 PRO A N 1
ATOM 1261 C CA . PRO A 1 168 ? -29.162 23.373 -38.691 1.00 70.25 168 PRO A CA 1
ATOM 1262 C C . PRO A 1 168 ? -29.850 24.742 -38.633 1.00 70.25 168 PRO A C 1
ATOM 1264 O O . PRO A 1 168 ? -31.068 24.857 -38.775 1.00 70.25 168 PRO A O 1
ATOM 1267 N N . THR A 1 169 ? -29.049 25.793 -38.446 1.00 75.62 169 THR A N 1
ATOM 1268 C CA . THR A 1 169 ? -29.508 27.182 -38.552 1.00 75.62 169 THR A CA 1
ATOM 1269 C C . THR A 1 169 ? -29.929 27.455 -40.003 1.00 75.62 169 THR A C 1
ATOM 1271 O O . THR A 1 169 ? -29.127 27.210 -40.906 1.00 75.62 169 THR A O 1
ATOM 1274 N N . PRO A 1 170 ? -31.153 27.947 -40.274 1.00 72.00 170 PRO A N 1
ATOM 1275 C CA . PRO A 1 170 ? -31.568 28.265 -41.636 1.00 72.00 170 PRO A CA 1
ATOM 1276 C C . PRO A 1 170 ? -30.759 29.448 -42.190 1.00 72.00 170 PRO A C 1
ATOM 1278 O O . PRO A 1 170 ? -30.660 30.496 -41.550 1.00 72.00 170 PRO A O 1
ATOM 1281 N N . GLU A 1 171 ? -30.194 29.283 -43.390 1.00 75.62 171 GLU A N 1
ATOM 1282 C CA . GLU A 1 171 ? -29.545 30.366 -44.137 1.00 75.62 171 GLU A CA 1
ATOM 1283 C C . GLU A 1 171 ? -30.550 31.491 -44.445 1.00 75.62 171 GLU A C 1
ATOM 1285 O O . GLU A 1 171 ? -31.665 31.213 -44.905 1.00 75.62 171 GLU A O 1
ATOM 1290 N N . PRO A 1 172 ? -30.185 32.771 -44.245 1.00 68.00 172 PRO A N 1
ATOM 1291 C CA . PRO A 1 172 ? -31.006 33.872 -44.717 1.00 68.00 172 PRO A CA 1
ATOM 1292 C C . PRO A 1 172 ? -30.953 33.918 -46.247 1.00 68.00 172 PRO A C 1
ATOM 1294 O O . PRO A 1 172 ? -29.893 34.072 -46.849 1.00 68.00 172 PRO A O 1
ATOM 1297 N N . THR A 1 173 ? -32.118 33.781 -46.876 1.00 66.06 173 THR A N 1
ATOM 1298 C CA . THR A 1 173 ? -32.295 34.099 -48.294 1.00 66.06 173 THR A CA 1
ATOM 1299 C C . THR A 1 173 ? -32.467 35.608 -48.421 1.00 66.06 173 THR A C 1
ATOM 1301 O O . THR A 1 173 ? -33.505 36.103 -47.993 1.00 66.06 173 THR A O 1
ATOM 1304 N N . GLU A 1 174 ? -31.469 36.306 -48.973 1.00 55.75 174 GLU A N 1
ATOM 1305 C CA . GLU A 1 174 ? -31.609 37.487 -49.855 1.00 55.75 174 GLU A CA 1
ATOM 1306 C C . GLU A 1 174 ? -30.260 37.949 -50.429 1.00 55.75 174 GLU A C 1
ATOM 1308 O O . GLU A 1 174 ? -29.291 38.112 -49.654 1.00 55.75 174 GLU A O 1
#

Secondary structure (DSSP, 8-state):
--HHHHHHHHHHHHHHHHHHHHHHTTSS-S-----PPEEEEEEE-TTS-EEEEE-EEPTT-TTEEEEE--TT--GGG-EEEEE-TT-TT-EEEEEETTEEESSGGGS-----TT-B-TTT-EEEEEE-TT--EEEEEEEEEE-STTGGGPPBPPP-----PPP--PPPPPPP--

Mean predicted aligned error: 13.93 Å

Solvent-accessible surface area (backbone atoms only — not comparable to full-atom values): 10392 Å² total; per-residue (Å²): 142,64,68,68,62,57,53,53,52,52,52,52,50,51,52,50,51,50,50,53,52,54,61,62,65,67,69,82,70,68,78,74,67,75,69,66,73,41,41,36,40,35,36,63,49,100,88,69,48,81,48,76,38,58,50,42,75,35,85,95,41,87,62,29,31,32,31,72,46,62,73,86,67,62,67,77,61,36,44,71,47,77,48,28,86,89,49,76,68,52,42,63,39,37,32,32,80,78,38,62,30,74,49,54,72,60,35,71,78,48,74,22,39,64,46,44,38,74,77,27,30,34,40,41,34,37,17,43,83,89,63,50,80,76,50,69,34,40,38,32,44,19,44,41,89,67,32,75,74,35,57,67,59,72,78,83,78,77,72,82,75,80,75,83,78,79,75,84,77,80,79,83,88,130

Sequence (174 aa):
MNQKHHQEYRRLLAAMLAAVMLLFSCAAALAEDPALPQVTVSWTDGEGNPQYAVSAPVAGAEGSYWILLPAGTDFSALSMSIYWGIHPEYIYTLATASGEGTDLSQIQVSDAGSEGNEWNRITVTYHSPEGEPLGSFALYLSTQTGAENAVIAAEPTEEPTPEPTEEPTPEPTE